Protein AF-A0A7J4GML5-F1 (afdb_monomer)

Radius of gyration: 18.68 Å; Cα contacts (8 Å, |Δi|>4): 259; chains: 1; bounding box: 42×38×60 Å

pLDDT: mean 71.75, std 17.76, range [39.59, 94.75]

Secondary structure (DSSP, 8-state):
--EEEES---SSTT--EEEEEEEEEETT---BPP-PPTTEEEEEEEEE-TTSEEEEEEEEEESEEEETTEEEEPEEEEEEEEEEEETTEEEEEEEEEEEE---SEEEE-EEEEEEEEE----------

Structure (mmCIF, N/CA/C/O backbone):
data_AF-A0A7J4GML5-F1
#
_entry.id   AF-A0A7J4GML5-F1
#
loop_
_atom_site.group_PDB
_atom_site.id
_atom_site.type_symbol
_atom_site.label_atom_id
_atom_site.label_alt_id
_atom_site.label_comp_id
_atom_site.label_asym_id
_atom_site.label_entity_id
_atom_site.label_seq_id
_atom_site.pdbx_PDB_ins_code
_atom_site.Cartn_x
_atom_site.Cartn_y
_atom_site.Cartn_z
_atom_site.occupancy
_atom_site.B_iso_or_equiv
_atom_site.auth_seq_id
_atom_site.auth_comp_id
_atom_site.auth_asym_id
_atom_site.auth_atom_id
_atom_site.pdbx_PDB_model_num
ATOM 1 N N . MET A 1 1 ? -8.775 -2.698 -8.894 1.00 64.62 1 MET A N 1
ATOM 2 C CA . MET A 1 1 ? -8.999 -4.003 -8.220 1.00 64.62 1 MET A CA 1
ATOM 3 C C . MET A 1 1 ? -9.419 -3.681 -6.800 1.00 64.62 1 MET A C 1
ATOM 5 O O . MET A 1 1 ? -8.650 -3.032 -6.118 1.00 64.62 1 MET A O 1
ATOM 9 N N . ASN A 1 2 ? -10.558 -4.168 -6.302 1.00 78.94 2 ASN A N 1
ATOM 10 C CA . ASN A 1 2 ? -10.988 -3.779 -4.953 1.00 78.94 2 ASN A CA 1
ATOM 11 C C . ASN A 1 2 ? -10.373 -4.672 -3.866 1.00 78.94 2 ASN A C 1
ATOM 13 O O . ASN A 1 2 ? -10.663 -5.867 -3.791 1.00 78.94 2 ASN A O 1
ATOM 17 N N . LEU A 1 3 ? -9.576 -4.071 -2.987 1.00 85.69 3 LEU A N 1
ATOM 18 C CA . LEU A 1 3 ? -9.213 -4.615 -1.686 1.00 85.69 3 LEU A CA 1
ATOM 19 C C . LEU A 1 3 ? -10.370 -4.358 -0.710 1.00 85.69 3 LEU A C 1
ATOM 21 O O . LEU A 1 3 ? -10.690 -3.212 -0.394 1.00 85.69 3 LEU A O 1
ATOM 25 N N . ILE A 1 4 ? -10.990 -5.434 -0.228 1.00 92.06 4 ILE A N 1
ATOM 26 C CA . ILE A 1 4 ? -12.101 -5.380 0.727 1.00 92.06 4 ILE A CA 1
ATOM 27 C C . ILE A 1 4 ? -11.700 -6.171 1.968 1.00 92.06 4 ILE A C 1
ATOM 29 O O . ILE A 1 4 ? -11.356 -7.350 1.869 1.00 92.06 4 ILE A O 1
ATOM 33 N N . ILE A 1 5 ? -11.751 -5.526 3.129 1.00 91.25 5 ILE A N 1
ATOM 34 C CA . ILE A 1 5 ? -11.441 -6.133 4.422 1.00 91.25 5 ILE A CA 1
ATOM 35 C C . ILE A 1 5 ? -12.646 -5.931 5.331 1.00 91.25 5 ILE A C 1
ATOM 37 O O . ILE A 1 5 ? -12.975 -4.799 5.672 1.00 91.25 5 ILE A O 1
ATOM 41 N N . ASN A 1 6 ? -13.276 -7.035 5.725 1.00 94.56 6 ASN A N 1
ATOM 42 C CA . ASN A 1 6 ? -14.447 -7.031 6.595 1.00 94.56 6 ASN A CA 1
ATOM 43 C C . ASN A 1 6 ? -14.148 -7.792 7.885 1.00 94.56 6 ASN A C 1
ATOM 45 O O . ASN A 1 6 ? -13.478 -8.826 7.846 1.00 94.56 6 ASN A O 1
ATOM 49 N N . ASP A 1 7 ? -14.665 -7.275 8.998 1.00 91.81 7 ASP A N 1
ATOM 50 C CA . ASP A 1 7 ? -14.685 -7.907 10.318 1.00 91.81 7 ASP A CA 1
ATOM 51 C C . ASP A 1 7 ? -13.309 -8.423 10.772 1.00 91.81 7 ASP A C 1
ATOM 53 O O . ASP A 1 7 ? -13.180 -9.506 11.347 1.00 91.81 7 ASP A O 1
ATOM 57 N N . TYR A 1 8 ? -12.250 -7.651 10.496 1.00 92.06 8 TYR A N 1
ATOM 58 C CA . TYR A 1 8 ? -10.907 -8.008 10.943 1.00 92.06 8 TYR A CA 1
ATOM 59 C C . TYR A 1 8 ? -10.854 -8.052 12.477 1.00 92.06 8 TYR A C 1
ATOM 61 O O . TYR A 1 8 ? -11.209 -7.086 13.156 1.00 92.06 8 TYR A O 1
ATOM 69 N N . ASP A 1 9 ? -10.381 -9.172 13.026 1.00 91.56 9 ASP A N 1
ATOM 70 C CA . ASP A 1 9 ? -10.294 -9.378 14.471 1.00 91.56 9 ASP A CA 1
ATOM 71 C C . ASP A 1 9 ? -9.075 -8.655 15.059 1.00 91.56 9 ASP A C 1
ATOM 73 O O . ASP A 1 9 ? -7.954 -9.173 15.151 1.00 91.56 9 ASP A O 1
ATOM 77 N N . TYR A 1 10 ? -9.284 -7.397 15.429 1.00 89.31 10 TYR A N 1
ATOM 78 C CA . TYR A 1 10 ? -8.262 -6.598 16.082 1.00 89.31 10 TYR A CA 1
ATOM 79 C C . TYR A 1 10 ? -8.013 -7.084 17.510 1.00 89.31 10 TYR A C 1
ATOM 81 O O . TYR A 1 10 ? -8.887 -7.017 18.373 1.00 89.31 10 TYR A O 1
ATOM 89 N N . ARG A 1 11 ? -6.761 -7.443 17.801 1.00 86.94 11 ARG A N 1
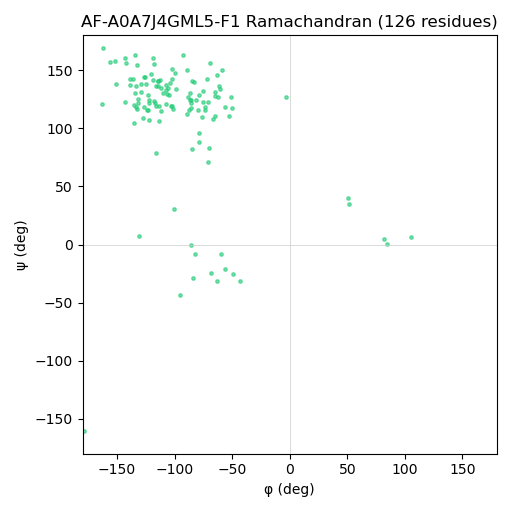ATOM 90 C CA . ARG A 1 11 ? -6.357 -7.946 19.124 1.00 86.94 11 ARG A CA 1
ATOM 91 C C . ARG A 1 11 ? -6.528 -6.939 20.262 1.00 86.94 11 ARG A C 1
ATOM 93 O O . ARG A 1 11 ? -6.730 -7.344 21.402 1.00 86.94 11 ARG A O 1
ATOM 100 N N . THR A 1 12 ? -6.390 -5.645 19.981 1.00 85.62 12 THR A N 1
ATOM 101 C CA . THR A 1 12 ? -6.544 -4.566 20.969 1.00 85.62 12 THR A CA 1
ATOM 102 C C . THR A 1 12 ? -7.220 -3.353 20.335 1.00 85.62 12 THR A C 1
ATOM 104 O O . THR A 1 12 ? -7.247 -3.216 19.109 1.00 85.62 12 THR A O 1
ATOM 107 N N . ASN A 1 13 ? -7.778 -2.464 21.159 1.00 82.75 13 ASN A N 1
ATOM 108 C CA . ASN A 1 13 ? -8.533 -1.298 20.683 1.00 82.75 13 ASN A CA 1
ATOM 109 C C . ASN A 1 13 ? -7.657 -0.249 19.977 1.00 82.75 13 ASN A C 1
ATOM 111 O O . ASN A 1 13 ? -8.149 0.436 19.087 1.00 82.75 13 ASN A O 1
ATOM 115 N N . ASP A 1 14 ? -6.361 -0.207 20.289 1.00 84.25 14 ASP A N 1
ATOM 116 C CA . ASP A 1 14 ? -5.425 0.807 19.784 1.00 84.25 14 ASP A CA 1
ATOM 117 C C . ASP A 1 14 ? -4.557 0.291 18.621 1.00 84.25 14 ASP A C 1
ATOM 119 O O . ASP A 1 14 ? -3.401 0.681 18.464 1.00 84.25 14 ASP A O 1
ATOM 123 N N . THR A 1 15 ? -5.083 -0.640 17.818 1.00 84.44 15 THR A N 1
ATOM 124 C CA . THR A 1 15 ? -4.365 -1.201 16.662 1.00 84.44 15 THR A CA 1
ATOM 125 C C . THR A 1 15 ? -4.934 -0.708 15.342 1.00 84.44 15 THR A C 1
ATOM 127 O O . THR A 1 15 ? -6.149 -0.661 15.146 1.00 84.44 15 THR A O 1
ATOM 130 N N . ALA A 1 16 ? -4.026 -0.372 14.428 1.00 85.25 16 ALA A N 1
ATOM 131 C CA . ALA A 1 16 ? -4.313 -0.161 13.018 1.00 85.25 16 ALA A CA 1
ATOM 132 C C . ALA A 1 16 ? -4.095 -1.462 12.236 1.00 85.25 16 ALA A C 1
ATOM 134 O O . ALA A 1 16 ? -3.432 -2.391 12.709 1.00 85.25 16 ALA A O 1
ATOM 135 N N . LEU A 1 17 ? -4.646 -1.514 11.027 1.00 91.44 17 LEU A N 1
ATOM 136 C CA . LEU A 1 17 ? -4.419 -2.609 10.095 1.00 91.44 17 LEU A CA 1
ATOM 137 C C . LEU A 1 17 ? -3.453 -2.150 9.007 1.00 91.44 17 LEU A C 1
ATOM 139 O O . LEU A 1 17 ? -3.592 -1.043 8.499 1.00 91.44 17 LEU A O 1
ATOM 143 N N . ALA A 1 18 ? -2.521 -3.011 8.612 1.00 91.44 18 ALA A N 1
ATOM 144 C CA . ALA A 1 18 ? -1.678 -2.776 7.451 1.00 91.44 18 ALA A CA 1
ATOM 145 C C . ALA A 1 18 ? -1.703 -3.991 6.524 1.00 91.44 18 ALA A C 1
ATOM 147 O O . ALA A 1 18 ? -1.632 -5.134 6.979 1.00 91.44 18 ALA A O 1
ATOM 148 N N . VAL A 1 19 ? -1.785 -3.736 5.223 1.00 89.75 19 VAL A N 1
ATOM 149 C CA . VAL A 1 19 ? -1.629 -4.745 4.177 1.00 89.75 19 VAL A CA 1
ATOM 150 C C . VAL A 1 19 ? -0.229 -4.608 3.613 1.00 89.75 19 VAL A C 1
ATOM 152 O O . VAL A 1 19 ? 0.111 -3.567 3.060 1.00 89.75 19 VAL A O 1
ATOM 155 N N . LEU A 1 20 ? 0.579 -5.654 3.778 1.00 90.00 20 LEU A N 1
ATOM 156 C CA . LEU A 1 20 ? 1.903 -5.748 3.176 1.00 90.00 20 LEU A CA 1
ATOM 157 C C . LEU A 1 20 ? 1.760 -6.206 1.724 1.00 90.00 20 LEU A C 1
ATOM 159 O O . LEU A 1 20 ? 1.203 -7.272 1.457 1.00 90.00 20 LEU A O 1
ATOM 163 N N . LEU A 1 21 ? 2.304 -5.422 0.805 1.00 84.75 21 LEU A N 1
ATOM 164 C CA . LEU A 1 21 ? 2.397 -5.736 -0.607 1.00 84.75 21 LEU A CA 1
ATOM 165 C C . LEU A 1 21 ? 3.859 -5.928 -0.993 1.00 84.75 21 LEU A C 1
ATOM 167 O O . LEU A 1 21 ? 4.753 -5.219 -0.528 1.00 84.75 21 LEU A O 1
ATOM 171 N N . ARG A 1 22 ? 4.080 -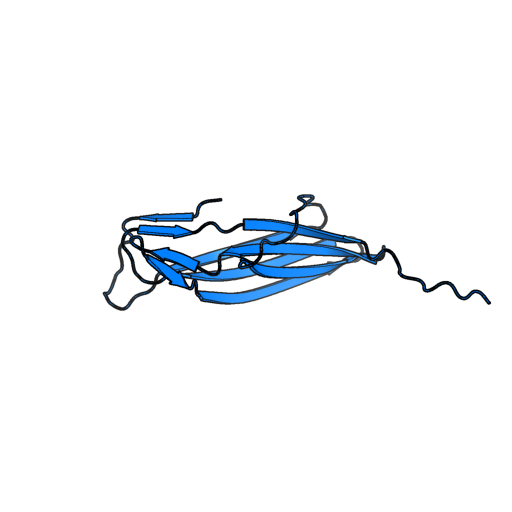6.912 -1.863 1.00 84.56 22 ARG A N 1
ATOM 172 C CA . ARG A 1 22 ? 5.366 -7.172 -2.499 1.00 84.56 22 ARG A CA 1
ATOM 173 C C . ARG A 1 22 ? 5.175 -7.123 -4.004 1.00 84.56 22 ARG A C 1
ATOM 175 O O . ARG A 1 22 ? 4.461 -7.966 -4.547 1.00 84.56 22 ARG A O 1
ATOM 182 N N . SER A 1 23 ? 5.812 -6.169 -4.668 1.00 75.44 23 SER A N 1
ATOM 183 C CA . SER A 1 23 ? 5.833 -6.083 -6.126 1.00 75.44 23 SER A CA 1
ATOM 184 C C . SER A 1 23 ? 7.145 -6.648 -6.668 1.00 75.44 23 SER A C 1
ATOM 186 O O . SER A 1 23 ? 8.192 -6.604 -6.015 1.00 75.44 23 SER A O 1
ATOM 188 N N . LYS A 1 24 ? 7.073 -7.241 -7.862 1.00 75.56 24 LYS A N 1
ATOM 189 C CA . LYS A 1 24 ? 8.238 -7.700 -8.613 1.00 75.56 24 LYS A CA 1
ATOM 190 C C . LYS A 1 24 ? 8.019 -7.462 -10.105 1.00 75.56 24 LYS A C 1
ATOM 192 O O . LYS A 1 24 ? 7.078 -8.019 -10.665 1.00 75.56 24 LYS A O 1
ATOM 197 N N . ALA A 1 25 ? 8.907 -6.708 -10.744 1.00 68.94 25 ALA A N 1
ATOM 198 C CA . ALA A 1 25 ? 8.967 -6.573 -12.197 1.00 68.94 25 ALA A CA 1
ATOM 199 C C . ALA A 1 25 ? 10.087 -7.404 -12.765 1.00 68.94 25 ALA A C 1
ATOM 201 O O . ALA A 1 25 ? 11.132 -7.575 -12.137 1.00 68.94 25 ALA A O 1
ATOM 202 N N . LYS A 1 26 ? 9.870 -7.823 -14.007 1.00 66.50 26 LYS A N 1
ATOM 203 C CA . LYS A 1 26 ? 10.916 -8.271 -14.907 1.00 66.50 26 LYS A CA 1
ATOM 204 C C . LYS A 1 26 ? 10.728 -7.604 -16.262 1.00 66.50 26 LYS A C 1
ATOM 206 O O . LYS A 1 26 ? 9.602 -7.268 -16.622 1.00 66.50 26 LYS A O 1
ATOM 211 N N . GLN A 1 27 ? 11.814 -7.470 -17.013 1.00 57.97 27 GLN A N 1
ATOM 212 C CA . GLN A 1 27 ? 11.854 -6.887 -18.362 1.00 57.97 27 GLN A CA 1
ATOM 213 C C . GLN A 1 27 ? 10.794 -7.443 -19.341 1.00 57.97 27 GLN A C 1
ATOM 215 O O . GLN A 1 27 ? 10.384 -6.747 -20.265 1.00 57.97 27 GLN A O 1
ATOM 220 N N . GLU A 1 28 ? 10.302 -8.668 -19.130 1.00 52.59 28 GLU A N 1
ATOM 221 C CA . GLU A 1 28 ? 9.297 -9.312 -19.991 1.00 52.59 28 GLU A CA 1
ATOM 222 C C . GLU A 1 28 ? 7.834 -8.899 -19.714 1.00 52.59 28 GLU A C 1
ATOM 224 O O . GLU A 1 28 ? 6.936 -9.262 -20.479 1.00 52.59 28 GLU A O 1
ATOM 229 N N . THR A 1 29 ? 7.548 -8.152 -18.643 1.00 46.44 29 THR A N 1
ATOM 230 C CA . THR A 1 29 ? 6.164 -7.895 -18.209 1.00 46.44 29 THR A CA 1
ATOM 231 C C . THR A 1 29 ? 5.526 -6.705 -18.935 1.00 46.44 29 THR A C 1
ATOM 233 O O . THR A 1 29 ? 5.452 -5.614 -18.386 1.00 46.44 29 THR A O 1
ATOM 236 N N . LYS A 1 30 ? 4.996 -6.913 -20.148 1.00 41.28 30 LYS A N 1
ATOM 237 C CA . LYS A 1 30 ? 4.225 -5.888 -20.881 1.00 4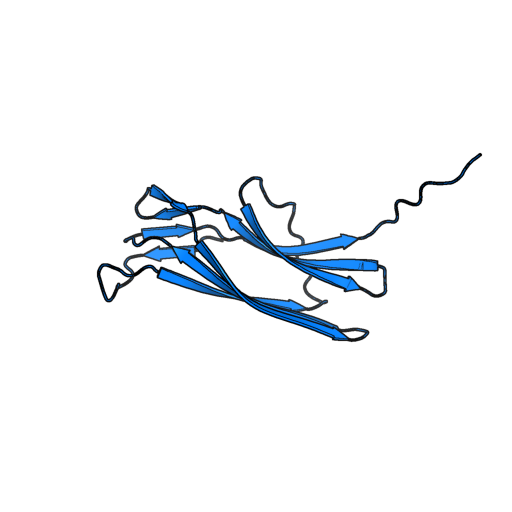1.28 30 LYS A CA 1
ATOM 238 C C . LYS A 1 30 ? 2.785 -5.765 -20.368 1.00 41.28 30 LYS A C 1
ATOM 240 O O . LYS A 1 30 ? 1.907 -6.497 -20.822 1.00 41.28 30 LYS A O 1
ATOM 245 N N . GLN A 1 31 ? 2.525 -4.820 -19.470 1.00 43.12 31 GLN A N 1
ATOM 246 C CA . GLN A 1 31 ? 1.176 -4.294 -19.224 1.00 43.12 31 GLN A CA 1
ATOM 247 C C . GLN A 1 31 ? 1.239 -2.772 -19.125 1.00 43.12 31 GLN A C 1
ATOM 249 O O . GLN A 1 31 ? 1.687 -2.272 -18.106 1.00 43.12 31 GLN A O 1
ATOM 254 N N . ASN A 1 32 ? 0.797 -2.059 -20.164 1.00 43.25 32 ASN A N 1
ATOM 255 C CA . ASN A 1 32 ? 0.680 -0.600 -20.113 1.00 43.25 32 ASN A CA 1
ATOM 256 C C . ASN A 1 32 ? -0.374 -0.196 -19.077 1.00 43.25 32 ASN A C 1
ATOM 258 O O . ASN A 1 32 ? -1.510 -0.671 -19.148 1.00 43.25 32 ASN A O 1
ATOM 262 N N . ILE A 1 33 ? 0.003 0.693 -18.163 1.00 49.06 33 ILE A N 1
ATOM 263 C CA . ILE A 1 33 ? -0.937 1.591 -17.494 1.00 49.06 33 ILE A CA 1
ATOM 264 C C . ILE A 1 33 ? -1.094 2.836 -18.366 1.00 49.06 33 ILE A C 1
ATOM 266 O O . ILE A 1 33 ? -0.100 3.411 -18.808 1.00 49.06 33 ILE A O 1
ATOM 270 N N . ASP A 1 34 ? -2.345 3.207 -18.625 1.00 46.94 34 ASP A N 1
ATOM 271 C CA . ASP A 1 34 ? -2.699 4.556 -19.059 1.00 46.94 34 ASP A CA 1
ATOM 272 C C . ASP A 1 34 ? -2.619 5.470 -17.823 1.00 46.94 34 ASP A C 1
ATOM 274 O O . ASP A 1 34 ? -3.116 5.073 -16.772 1.00 46.94 34 ASP A O 1
ATOM 278 N N . ASP A 1 35 ? -1.949 6.618 -17.965 1.00 50.31 35 ASP A N 1
ATOM 279 C CA . ASP A 1 35 ? -1.735 7.722 -17.010 1.00 50.31 35 ASP A CA 1
ATOM 280 C C . ASP A 1 35 ? -2.436 7.621 -15.635 1.00 50.31 35 ASP A C 1
ATOM 282 O O . ASP A 1 35 ? -3.659 7.514 -15.551 1.00 50.31 35 ASP A O 1
ATOM 286 N N . LEU A 1 36 ? -1.666 7.761 -14.544 1.00 52.44 36 LEU A N 1
ATOM 287 C CA . LEU A 1 36 ? -2.217 7.895 -13.190 1.00 52.44 36 LEU A CA 1
ATOM 288 C C . LEU A 1 36 ? -3.289 8.993 -13.117 1.00 52.44 36 LEU A C 1
ATOM 290 O O . LEU A 1 36 ? -3.028 10.152 -13.451 1.00 52.44 36 LEU A O 1
ATOM 294 N N . ASP A 1 37 ? -4.470 8.641 -12.607 1.00 55.69 37 ASP A N 1
ATOM 295 C CA . ASP A 1 37 ? -5.547 9.599 -12.362 1.00 55.69 37 ASP A CA 1
ATOM 296 C C . ASP A 1 37 ? -5.129 10.649 -11.302 1.00 55.69 37 ASP A C 1
ATOM 298 O O . ASP A 1 37 ? -4.419 10.359 -10.331 1.00 55.69 37 ASP A O 1
ATOM 302 N N . GLU A 1 38 ? -5.607 11.895 -11.444 1.00 52.75 38 GLU A N 1
ATOM 303 C CA . GLU A 1 38 ? -5.381 12.956 -10.449 1.00 52.75 38 GLU A CA 1
ATOM 304 C C . GLU A 1 38 ? -5.877 12.523 -9.052 1.00 52.75 38 GLU A C 1
ATOM 306 O O . GLU A 1 38 ? -7.072 12.314 -8.827 1.00 52.75 38 GLU A O 1
ATOM 311 N N . GLY A 1 39 ? -4.959 12.444 -8.080 1.00 53.00 39 GLY A N 1
ATOM 312 C CA . GLY A 1 39 ? -5.261 12.074 -6.689 1.00 53.00 39 GLY A CA 1
ATOM 313 C C . GLY A 1 39 ? -4.840 10.657 -6.285 1.00 53.00 39 GLY A C 1
ATOM 314 O O . GLY A 1 39 ? -5.142 10.229 -5.164 1.00 53.00 39 GLY A O 1
ATOM 315 N N . GLU A 1 40 ? -4.136 9.941 -7.160 1.00 60.72 40 GLU A N 1
ATOM 316 C CA . GLU A 1 40 ? -3.452 8.695 -6.819 1.00 60.72 40 GLU A CA 1
ATOM 317 C C . GLU A 1 40 ? -2.052 8.952 -6.230 1.00 60.72 40 GLU A C 1
ATOM 319 O O . GLU A 1 40 ? -1.319 9.847 -6.649 1.00 60.72 40 GLU A O 1
ATOM 324 N N . GLU A 1 41 ? -1.685 8.169 -5.218 1.00 56.66 41 GLU A N 1
ATOM 325 C CA . GLU A 1 41 ? -0.296 7.982 -4.801 1.00 56.66 41 GLU A CA 1
ATOM 326 C C . GLU A 1 41 ? 0.292 6.812 -5.586 1.00 56.66 41 GLU A C 1
ATOM 328 O O . GLU A 1 41 ? -0.428 5.873 -5.923 1.00 56.66 41 GLU A O 1
ATOM 333 N N . GLY A 1 42 ? 1.599 6.826 -5.841 1.00 59.03 42 GLY A N 1
ATOM 334 C CA . GLY A 1 42 ? 2.246 5.735 -6.556 1.00 59.03 42 GLY A CA 1
ATOM 335 C C . GLY A 1 42 ? 3.708 5.537 -6.191 1.00 59.03 42 GLY A C 1
ATOM 336 O O . GLY A 1 42 ? 4.386 6.433 -5.684 1.00 59.03 42 GLY A O 1
ATOM 337 N N . LEU A 1 43 ? 4.191 4.325 -6.445 1.00 58.03 43 LEU A N 1
ATOM 338 C CA . LEU A 1 43 ? 5.599 3.9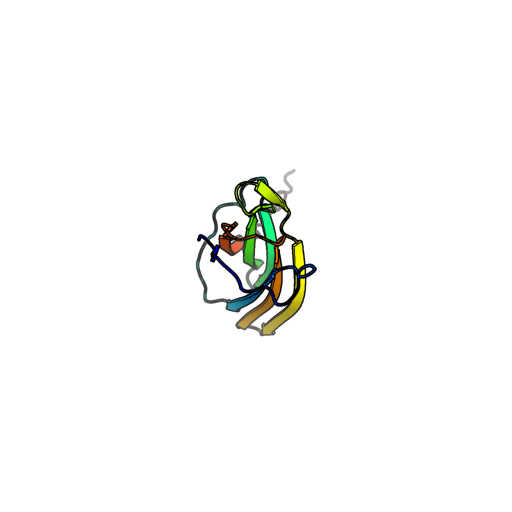67 -6.386 1.00 58.03 43 LEU A CA 1
ATOM 339 C C . LEU A 1 43 ? 6.060 3.629 -7.794 1.00 58.03 43 LEU A C 1
ATOM 341 O O . LEU A 1 43 ? 5.5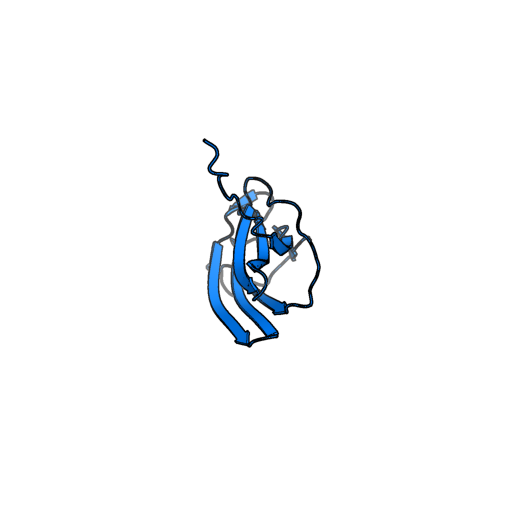56 2.684 -8.404 1.00 58.03 43 LEU A O 1
ATOM 345 N N . GLN A 1 44 ? 7.034 4.404 -8.267 1.00 59.59 44 GLN A N 1
ATOM 346 C CA . GLN A 1 44 ? 7.660 4.195 -9.558 1.00 59.59 44 GLN A CA 1
ATOM 347 C C . GLN A 1 44 ? 9.048 3.580 -9.377 1.00 59.59 44 GLN A C 1
ATOM 349 O O . GLN A 1 44 ? 9.876 4.091 -8.618 1.00 59.59 44 GLN A O 1
ATOM 354 N N . ALA A 1 45 ? 9.313 2.487 -10.087 1.00 55.88 45 ALA A N 1
ATOM 355 C CA . ALA A 1 45 ? 10.631 1.872 -10.133 1.00 55.88 45 ALA A CA 1
ATOM 356 C C . ALA A 1 45 ? 11.130 1.795 -11.564 1.00 55.88 45 ALA A C 1
ATOM 358 O O . ALA A 1 45 ? 10.635 0.979 -12.330 1.00 55.88 45 ALA A O 1
ATOM 359 N N . VAL A 1 46 ? 12.108 2.632 -11.895 1.00 58.66 46 VAL A N 1
ATOM 360 C CA . VAL A 1 46 ? 12.536 2.910 -13.267 1.00 58.66 46 VAL A CA 1
ATOM 361 C C . VAL A 1 46 ? 13.950 2.421 -13.542 1.00 58.66 46 VAL A C 1
ATOM 363 O O . VAL A 1 46 ? 14.833 2.549 -12.694 1.00 58.66 46 VAL A O 1
ATOM 366 N N . SER A 1 47 ? 14.151 1.871 -14.738 1.00 55.84 47 SER A N 1
ATOM 367 C CA . SER A 1 47 ? 15.450 1.449 -15.259 1.00 55.84 47 SER A CA 1
ATOM 368 C C . SER A 1 47 ? 15.635 1.876 -16.703 1.00 55.84 47 SER A C 1
ATOM 370 O O . SER A 1 47 ? 14.696 1.833 -17.498 1.00 55.84 47 SER A O 1
ATOM 372 N N . ASN A 1 48 ? 16.863 2.269 -17.033 1.00 57.97 48 ASN A N 1
ATOM 373 C CA . ASN A 1 48 ? 17.257 2.618 -18.387 1.00 57.97 48 ASN A CA 1
ATOM 374 C C . ASN A 1 48 ? 17.706 1.354 -19.115 1.00 57.97 48 ASN A C 1
ATOM 376 O O . ASN A 1 48 ? 18.724 0.757 -18.772 1.00 57.97 48 ASN A O 1
ATOM 380 N N . THR A 1 49 ? 16.980 0.966 -20.157 1.00 58.38 49 THR A N 1
ATOM 381 C CA . THR A 1 49 ? 17.457 -0.081 -21.065 1.00 58.38 49 THR A CA 1
ATOM 382 C C . THR A 1 49 ? 18.653 0.423 -21.888 1.00 58.38 49 THR A C 1
ATOM 384 O O . THR A 1 49 ? 18.770 1.630 -22.135 1.00 58.38 49 THR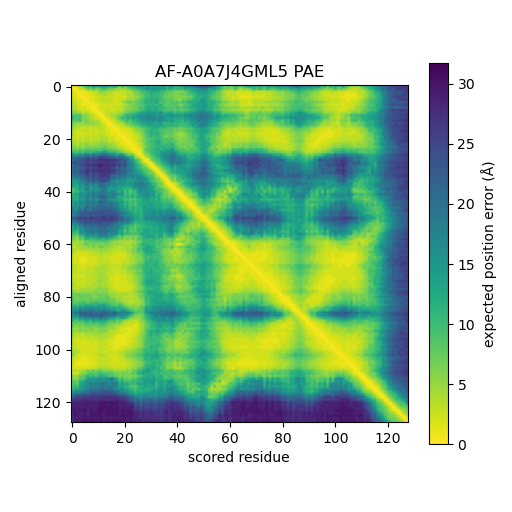 A O 1
ATOM 387 N N . PRO A 1 50 ? 19.516 -0.476 -22.401 1.00 50.75 50 PRO A N 1
ATOM 388 C CA . PRO A 1 50 ? 20.609 -0.111 -23.309 1.00 50.75 50 PRO A CA 1
ATOM 389 C C . PRO A 1 50 ? 20.159 0.645 -24.574 1.00 50.75 50 PRO A C 1
ATOM 391 O O . PRO A 1 50 ? 20.962 1.337 -25.196 1.00 50.75 50 PRO A O 1
ATOM 394 N N . SER A 1 51 ? 18.880 0.532 -24.955 1.00 54.75 51 SER A N 1
ATOM 395 C CA . SER A 1 51 ? 18.263 1.253 -26.075 1.00 54.75 51 SER A CA 1
ATOM 396 C C . SER A 1 51 ? 17.738 2.650 -25.720 1.00 54.75 51 SER A C 1
ATOM 398 O O . SER A 1 51 ? 17.225 3.332 -26.602 1.00 54.75 51 SER A O 1
ATOM 400 N N . GLY A 1 52 ? 17.857 3.094 -24.464 1.00 55.88 52 GLY A N 1
ATOM 401 C CA . GLY A 1 52 ? 17.341 4.387 -23.997 1.00 55.88 52 GLY A CA 1
ATOM 402 C C . GLY A 1 52 ? 15.847 4.391 -23.647 1.00 55.88 52 GLY A C 1
ATOM 403 O O . GLY A 1 52 ? 15.308 5.438 -23.306 1.00 55.88 52 GLY A O 1
ATOM 404 N N . THR A 1 53 ? 15.174 3.240 -23.697 1.00 54.78 53 THR A N 1
ATOM 405 C CA . THR A 1 53 ? 13.795 3.080 -23.209 1.00 54.78 53 THR A CA 1
ATOM 406 C C . THR A 1 53 ? 13.817 2.942 -21.691 1.00 54.78 53 THR A C 1
ATOM 408 O O . THR A 1 53 ? 14.552 2.102 -21.164 1.00 54.78 53 THR A O 1
ATOM 411 N N . MET A 1 54 ? 13.018 3.732 -20.983 1.00 58.78 54 MET A N 1
ATOM 412 C CA . MET A 1 54 ? 12.818 3.586 -19.550 1.00 58.78 54 MET A CA 1
ATOM 413 C C . MET A 1 54 ? 11.701 2.569 -19.298 1.00 58.78 54 MET A C 1
ATOM 415 O O . MET A 1 54 ? 10.589 2.710 -19.806 1.00 58.78 54 MET A O 1
ATOM 419 N N . VAL A 1 55 ? 11.993 1.531 -18.519 1.00 56.19 55 VAL A N 1
ATOM 420 C CA . VAL A 1 55 ? 10.996 0.548 -18.073 1.00 56.19 55 VAL A CA 1
ATOM 421 C C . VAL A 1 55 ? 10.726 0.788 -16.595 1.00 56.19 55 VAL A C 1
ATOM 423 O O . VAL A 1 55 ? 11.646 0.741 -15.779 1.00 56.19 55 VAL A O 1
ATOM 426 N N . GLY A 1 56 ? 9.471 1.076 -16.274 1.00 57.22 56 GLY A N 1
ATOM 427 C CA . GLY A 1 56 ? 8.969 1.424 -14.956 1.00 57.22 56 GLY A CA 1
ATOM 428 C C . GLY A 1 56 ? 7.978 0.387 -14.425 1.00 57.22 56 GLY A C 1
ATOM 429 O O . GLY A 1 56 ? 7.089 -0.039 -15.149 1.00 57.22 56 GLY A O 1
ATOM 430 N N . LEU A 1 57 ? 8.054 -0.016 -13.157 1.00 60.81 57 LEU A N 1
ATOM 431 C CA . LEU A 1 57 ? 6.831 -0.445 -12.462 1.00 60.81 57 LEU A CA 1
ATOM 432 C C . LEU A 1 57 ? 6.122 0.774 -11.932 1.00 60.81 57 LEU A C 1
ATOM 434 O O . LEU A 1 57 ? 6.777 1.627 -11.342 1.00 60.81 57 LEU A O 1
ATOM 438 N N . GLU A 1 58 ? 4.804 0.780 -12.042 1.00 66.44 58 GLU A N 1
ATOM 439 C CA . GLU A 1 58 ? 3.964 1.745 -11.364 1.00 66.44 58 GLU A CA 1
ATOM 440 C C . GLU A 1 58 ? 2.889 0.999 -10.584 1.00 66.44 58 GLU A C 1
ATOM 442 O O . GLU A 1 58 ? 1.982 0.371 -11.130 1.00 66.44 58 GLU A O 1
ATOM 447 N N . PHE A 1 59 ? 3.027 1.012 -9.266 1.00 70.75 59 PHE A N 1
ATOM 448 C CA . PHE A 1 59 ? 1.943 0.596 -8.393 1.00 70.75 59 PHE A CA 1
ATOM 449 C C . PHE A 1 59 ? 1.323 1.860 -7.818 1.00 70.75 59 PHE A C 1
ATOM 451 O O . PHE A 1 59 ? 2.023 2.599 -7.126 1.00 70.75 59 PHE A O 1
ATOM 458 N N . SER A 1 60 ? 0.043 2.094 -8.089 1.00 75.75 60 SER A N 1
ATOM 459 C CA . SER A 1 60 ? -0.699 3.250 -7.603 1.00 75.75 60 SER A CA 1
ATOM 460 C C . SER A 1 60 ? -1.880 2.869 -6.723 1.00 75.75 60 SER A C 1
ATOM 462 O O . SER A 1 60 ? -2.349 1.734 -6.652 1.00 75.75 60 SER A O 1
ATOM 464 N N . TRP A 1 61 ? -2.355 3.815 -5.942 1.00 78.44 61 TRP A N 1
ATOM 465 C CA . TRP A 1 61 ? -3.568 3.657 -5.165 1.00 78.44 61 TRP A CA 1
ATOM 466 C C . TRP A 1 61 ? -4.150 5.022 -4.873 1.00 78.44 61 TRP A C 1
ATOM 468 O O . TRP A 1 61 ? -3.446 6.029 -4.815 1.00 78.44 61 TRP A O 1
ATOM 478 N N . LYS A 1 62 ? -5.451 5.068 -4.604 1.00 80.25 62 LYS A N 1
ATOM 479 C CA . LYS A 1 62 ? -6.053 6.290 -4.077 1.00 80.25 62 LYS A CA 1
ATOM 480 C C . LYS A 1 62 ? -5.467 6.575 -2.702 1.00 80.25 62 LYS A C 1
ATOM 482 O O . LYS A 1 62 ? -5.496 5.716 -1.830 1.00 80.25 62 LYS A O 1
ATOM 487 N N . GLY A 1 63 ? -5.029 7.807 -2.449 1.00 82.06 63 GLY A N 1
ATOM 488 C CA . GLY A 1 63 ? -4.523 8.199 -1.123 1.00 82.06 63 GLY A CA 1
ATOM 489 C C . GLY A 1 63 ? -5.547 8.038 0.016 1.00 82.06 63 GLY A C 1
ATOM 490 O O . GLY A 1 63 ? -5.199 8.171 1.186 1.00 82.06 63 GLY A O 1
ATOM 491 N N . ASN A 1 64 ? -6.809 7.726 -0.305 1.00 89.25 64 ASN A N 1
ATOM 492 C CA . ASN A 1 64 ? -7.891 7.502 0.642 1.00 89.25 64 ASN A CA 1
ATOM 493 C C . ASN A 1 64 ? -8.576 6.143 0.424 1.00 89.25 64 ASN A C 1
ATOM 495 O O . ASN A 1 64 ? -8.829 5.724 -0.705 1.00 89.25 64 ASN A O 1
ATOM 499 N N . ALA A 1 65 ? -8.992 5.525 1.527 1.00 91.94 65 ALA A N 1
ATOM 500 C CA . ALA A 1 65 ? -9.859 4.353 1.568 1.00 91.94 65 ALA A CA 1
ATOM 501 C C . ALA A 1 65 ? -11.164 4.688 2.297 1.00 91.94 65 ALA A C 1
ATOM 503 O O . ALA A 1 65 ? -11.200 5.579 3.151 1.00 91.94 65 ALA A O 1
ATOM 504 N N . THR A 1 66 ? -12.232 3.954 1.997 1.00 94.75 66 THR A N 1
ATOM 505 C CA . THR A 1 66 ? -13.499 4.057 2.724 1.00 94.75 66 THR A CA 1
ATOM 506 C C . THR A 1 66 ? -13.484 3.088 3.904 1.00 94.75 66 THR A C 1
ATOM 508 O O . THR A 1 66 ? -13.503 1.874 3.711 1.00 94.75 66 THR A O 1
ATOM 511 N N . VAL A 1 67 ? -13.467 3.627 5.122 1.00 94.06 67 VAL A N 1
ATOM 512 C CA . VAL A 1 67 ? -13.504 2.892 6.392 1.00 94.06 67 VAL A CA 1
ATOM 513 C C . VAL A 1 67 ? -14.838 3.178 7.074 1.00 94.06 67 VAL A C 1
ATOM 515 O O . VAL A 1 67 ? -15.133 4.323 7.404 1.00 94.06 67 VAL A O 1
ATOM 518 N N . ASP A 1 68 ? -15.678 2.155 7.232 1.00 94.50 68 ASP A N 1
ATOM 519 C CA . ASP A 1 68 ? -17.027 2.255 7.815 1.00 94.50 68 ASP A CA 1
ATOM 520 C C . ASP A 1 68 ? -17.897 3.360 7.175 1.00 94.50 68 ASP A C 1
ATOM 522 O O . ASP A 1 68 ? -18.696 4.029 7.828 1.00 94.50 68 ASP A O 1
ATOM 526 N N . GLY A 1 69 ? -17.730 3.569 5.864 1.00 94.06 69 GLY A N 1
ATOM 527 C CA . GLY A 1 69 ? -18.440 4.597 5.095 1.00 94.06 69 GLY A CA 1
ATOM 528 C C . GLY A 1 69 ? -17.807 5.994 5.138 1.00 94.06 69 GLY A C 1
ATOM 529 O O . GLY A 1 69 ? -18.324 6.907 4.496 1.00 94.06 69 GLY A O 1
ATOM 530 N N . VAL A 1 70 ? -16.687 6.173 5.843 1.00 94.69 70 VAL A N 1
ATOM 531 C CA . VAL A 1 70 ? -15.946 7.439 5.933 1.00 94.69 70 VAL A CA 1
ATOM 532 C C . VAL A 1 70 ? -14.649 7.344 5.137 1.00 94.69 70 VAL A C 1
ATOM 534 O O . VAL A 1 70 ? -13.899 6.382 5.272 1.00 94.69 70 VAL A O 1
ATOM 537 N N . ASN A 1 71 ? -14.350 8.354 4.319 1.00 93.44 71 ASN A N 1
ATOM 538 C CA . ASN A 1 71 ? -13.065 8.415 3.625 1.00 93.44 71 ASN A CA 1
ATOM 539 C C . ASN A 1 71 ? -11.954 8.824 4.592 1.00 93.44 71 ASN A C 1
ATOM 541 O O . ASN A 1 71 ? -12.002 9.896 5.195 1.00 93.44 71 ASN A O 1
ATOM 545 N N . THR A 1 72 ? -10.943 7.971 4.705 1.00 92.19 72 THR A N 1
ATOM 546 C CA . THR A 1 72 ? -9.768 8.181 5.549 1.00 92.19 72 THR A CA 1
ATOM 547 C C . THR A 1 72 ? -8.502 8.023 4.727 1.00 92.19 72 THR A C 1
ATOM 549 O O . THR A 1 72 ? -8.447 7.155 3.855 1.00 92.19 72 THR A O 1
ATOM 552 N N . THR A 1 73 ? -7.483 8.817 5.039 1.00 90.88 73 THR A N 1
ATOM 553 C CA . THR A 1 73 ? -6.167 8.712 4.404 1.00 90.88 73 THR A CA 1
ATOM 554 C C . THR A 1 73 ? -5.539 7.345 4.662 1.00 90.88 73 THR A C 1
ATOM 556 O O . THR A 1 73 ? -5.576 6.829 5.783 1.00 90.88 73 THR A O 1
ATOM 559 N N . VAL A 1 74 ? -4.964 6.771 3.612 1.00 90.12 74 VAL A N 1
ATOM 560 C CA . VAL A 1 74 ? -4.179 5.539 3.646 1.00 90.12 74 VAL A CA 1
ATOM 561 C C . VAL A 1 74 ? -2.731 5.917 3.927 1.00 90.12 74 VAL A C 1
ATOM 563 O O . VAL A 1 74 ? -2.159 6.772 3.262 1.00 90.12 74 VAL A O 1
ATOM 566 N N . GLY A 1 75 ? -2.132 5.303 4.942 1.00 89.12 75 GLY A N 1
ATOM 567 C CA . GLY A 1 75 ? -0.724 5.514 5.255 1.00 89.12 75 GLY A CA 1
ATOM 568 C C . GLY A 1 75 ? 0.164 4.582 4.443 1.00 89.12 75 GLY A C 1
ATOM 569 O O . GLY A 1 75 ? 0.029 3.367 4.553 1.00 89.12 75 GLY A O 1
ATOM 570 N N . THR A 1 76 ? 1.122 5.123 3.703 1.00 87.19 76 THR A N 1
ATOM 571 C CA . THR A 1 76 ? 2.083 4.319 2.938 1.00 87.19 76 THR A CA 1
ATOM 572 C C . THR A 1 76 ? 3.401 4.191 3.696 1.00 87.19 76 THR A C 1
ATOM 574 O O . THR A 1 76 ? 3.941 5.165 4.217 1.00 87.19 76 THR A O 1
ATOM 577 N N . THR A 1 77 ? 3.958 2.983 3.772 1.00 87.69 77 THR A N 1
ATOM 578 C CA . THR A 1 77 ? 5.307 2.755 4.311 1.00 87.69 77 THR A CA 1
ATOM 579 C C . THR A 1 77 ? 6.104 1.861 3.378 1.00 87.69 77 THR A C 1
ATOM 581 O O . THR A 1 77 ? 5.773 0.694 3.201 1.00 87.69 77 THR A O 1
ATOM 584 N N . LEU A 1 78 ? 7.185 2.397 2.814 1.00 83.75 78 LEU A N 1
ATOM 585 C CA . LEU A 1 78 ? 8.143 1.635 2.021 1.00 83.75 78 LEU A CA 1
ATOM 586 C C . LEU A 1 78 ? 9.189 0.988 2.940 1.00 83.75 78 LEU A C 1
ATOM 588 O O . LEU A 1 78 ? 9.892 1.693 3.661 1.00 83.75 78 LEU A O 1
ATOM 592 N N . PHE A 1 79 ? 9.314 -0.340 2.909 1.00 84.19 79 PHE A N 1
ATOM 593 C CA . PHE A 1 79 ? 10.303 -1.064 3.719 1.00 84.19 79 PHE A CA 1
ATOM 594 C C . PHE A 1 79 ? 11.584 -1.356 2.955 1.00 84.19 79 PHE A C 1
ATOM 596 O O . PHE A 1 79 ? 12.679 -1.245 3.504 1.00 84.19 79 PHE A O 1
ATOM 603 N N . LYS A 1 80 ? 11.443 -1.798 1.705 1.00 82.12 80 LYS A N 1
ATOM 604 C CA . LYS A 1 80 ? 12.560 -2.283 0.904 1.00 82.12 80 LYS A CA 1
ATOM 605 C C . LYS A 1 80 ? 12.289 -2.032 -0.568 1.00 82.12 80 LYS A C 1
ATOM 607 O O . LYS A 1 80 ? 11.187 -2.292 -1.038 1.00 82.12 80 LYS A O 1
ATOM 612 N N . ALA A 1 81 ? 13.309 -1.586 -1.282 1.00 79.38 81 ALA A N 1
ATOM 613 C CA . ALA A 1 81 ? 13.331 -1.546 -2.734 1.00 79.38 81 ALA A CA 1
ATOM 614 C C . ALA A 1 81 ? 14.685 -2.096 -3.193 1.00 79.38 81 ALA A C 1
ATOM 616 O O . ALA A 1 81 ? 15.725 -1.705 -2.662 1.00 79.38 81 ALA A O 1
ATOM 617 N N . GLU A 1 82 ? 14.669 -3.037 -4.127 1.00 80.06 82 GLU A N 1
ATOM 618 C CA . GLU A 1 82 ? 15.861 -3.644 -4.710 1.00 80.06 82 GLU A CA 1
ATOM 619 C C . GLU A 1 82 ? 15.732 -3.644 -6.223 1.00 80.06 82 GLU A C 1
ATOM 621 O O . GLU A 1 82 ? 14.782 -4.202 -6.768 1.00 80.06 82 GLU A O 1
ATOM 626 N N . THR A 1 83 ? 16.729 -3.077 -6.889 1.00 75.50 83 THR A N 1
ATOM 627 C CA . THR A 1 83 ? 16.892 -3.182 -8.336 1.00 75.50 83 THR A CA 1
ATOM 628 C C . THR A 1 83 ? 18.097 -4.063 -8.625 1.00 75.50 83 THR A C 1
ATOM 630 O O . THR A 1 83 ? 19.167 -3.872 -8.046 1.00 75.50 83 THR A O 1
ATOM 633 N N . GLN A 1 84 ? 17.915 -5.042 -9.502 1.00 71.94 84 GLN A N 1
ATOM 634 C CA . GLN A 1 84 ? 18.981 -5.831 -10.098 1.00 71.94 84 GLN A CA 1
ATOM 635 C C . GLN A 1 84 ? 18.969 -5.580 -11.601 1.00 71.94 84 GLN A C 1
ATOM 637 O O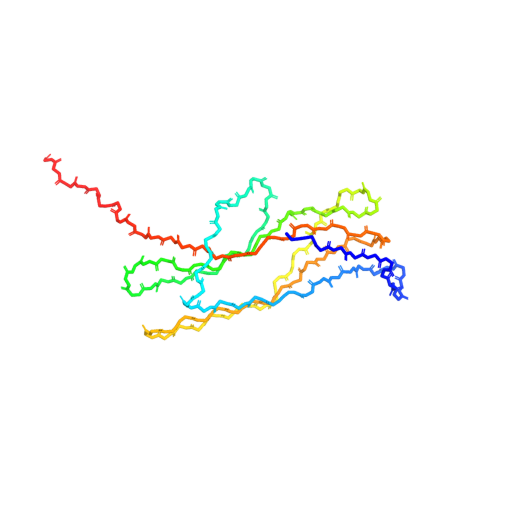 . GLN A 1 84 ? 17.958 -5.803 -12.263 1.00 71.94 84 GLN A O 1
ATOM 642 N N . GLU A 1 85 ? 20.102 -5.106 -12.106 1.00 68.50 85 GLU A N 1
ATOM 643 C CA . GLU A 1 85 ? 20.344 -4.836 -13.518 1.00 68.50 85 GLU A CA 1
ATOM 644 C C . GLU A 1 85 ? 21.571 -5.637 -13.959 1.00 68.50 85 GLU A C 1
ATOM 646 O O . GLU A 1 85 ? 22.624 -5.591 -13.317 1.00 68.50 85 GLU A O 1
ATOM 651 N N . SER A 1 86 ? 21.422 -6.390 -15.042 1.00 66.06 86 SER A N 1
ATOM 652 C CA . SER A 1 86 ? 22.516 -6.963 -15.827 1.00 66.06 86 SER A CA 1
ATOM 653 C C . SER A 1 86 ? 22.229 -6.731 -17.310 1.00 66.06 86 SER A C 1
ATOM 655 O O . SER A 1 86 ? 21.088 -6.421 -17.643 1.00 66.06 86 SER A O 1
ATOM 657 N N . ASP A 1 87 ? 23.245 -6.862 -18.169 1.00 63.25 87 ASP A N 1
ATOM 658 C CA . ASP A 1 87 ? 23.233 -6.428 -19.580 1.00 63.25 87 ASP A CA 1
ATOM 659 C C . ASP A 1 87 ? 21.938 -6.752 -20.363 1.00 63.25 87 ASP A C 1
ATOM 661 O O . ASP A 1 87 ? 21.545 -5.952 -21.210 1.00 63.25 87 ASP A O 1
ATOM 665 N N . ASP A 1 88 ? 21.242 -7.851 -20.028 1.00 62.69 88 ASP A N 1
ATOM 666 C CA . ASP A 1 88 ? 19.967 -8.272 -20.636 1.00 62.69 88 ASP A CA 1
ATOM 667 C C . ASP A 1 88 ? 18.846 -8.629 -19.626 1.00 62.69 88 ASP A C 1
ATOM 669 O O . ASP A 1 88 ? 17.801 -9.146 -20.027 1.00 62.69 88 ASP A O 1
ATOM 673 N N . GLU A 1 89 ? 19.033 -8.397 -18.319 1.00 65.50 89 GLU A N 1
ATOM 674 C CA . GLU A 1 89 ? 18.009 -8.695 -17.306 1.00 65.50 89 GLU A CA 1
ATOM 675 C C . GLU A 1 89 ? 17.786 -7.523 -16.349 1.00 65.50 89 GLU A C 1
ATOM 677 O O . GLU A 1 89 ? 18.681 -7.124 -15.600 1.00 65.50 89 GLU A O 1
ATOM 682 N N . PHE A 1 90 ? 16.542 -7.045 -16.305 1.00 71.25 90 PHE A N 1
ATOM 683 C CA . PHE A 1 90 ? 16.040 -6.152 -15.265 1.00 71.25 90 PHE A CA 1
ATOM 684 C C . PHE A 1 90 ? 15.100 -6.892 -14.312 1.00 71.25 90 PHE A C 1
ATOM 686 O O . PHE A 1 90 ? 14.126 -7.522 -14.742 1.00 71.25 90 PHE A O 1
ATOM 693 N N . GLU A 1 91 ? 15.352 -6.769 -13.009 1.00 73.38 91 GLU A N 1
ATOM 694 C CA . GLU A 1 91 ? 14.445 -7.197 -11.951 1.00 73.38 91 GLU A CA 1
ATOM 695 C C . GLU A 1 91 ? 14.338 -6.119 -10.866 1.00 73.38 91 GLU A C 1
ATOM 697 O O . GLU A 1 91 ? 15.314 -5.806 -10.187 1.00 73.38 91 GLU A O 1
ATOM 702 N N . HIS A 1 92 ? 13.130 -5.603 -10.642 1.00 75.44 92 HIS A N 1
ATOM 703 C CA . HIS A 1 92 ? 12.848 -4.720 -9.512 1.00 75.44 92 HIS A CA 1
ATOM 704 C C . HIS A 1 92 ? 11.935 -5.413 -8.512 1.00 75.44 92 HIS A C 1
ATOM 706 O O . HIS A 1 92 ? 10.943 -6.022 -8.907 1.00 75.44 92 HIS A O 1
ATOM 712 N N . LYS A 1 93 ? 12.253 -5.317 -7.222 1.00 79.06 93 LYS A N 1
ATOM 713 C CA . LYS A 1 93 ? 11.431 -5.810 -6.117 1.00 79.06 93 LYS A CA 1
ATOM 714 C C . LYS A 1 93 ? 11.157 -4.692 -5.127 1.00 79.06 93 LYS A C 1
ATOM 716 O O . LYS A 1 93 ? 12.087 -3.998 -4.724 1.00 79.06 93 LYS A O 1
ATOM 721 N N . GLN A 1 94 ? 9.928 -4.615 -4.635 1.00 80.62 94 GLN A N 1
ATOM 722 C CA . GLN A 1 94 ? 9.564 -3.652 -3.605 1.00 80.62 94 GLN A CA 1
ATOM 723 C C . GLN A 1 94 ? 8.649 -4.273 -2.557 1.00 80.62 94 GLN A C 1
ATOM 725 O O . GLN A 1 94 ? 7.708 -4.978 -2.905 1.00 80.62 94 GLN A O 1
ATOM 730 N N . ASP A 1 95 ? 8.908 -3.966 -1.288 1.00 87.12 95 ASP A N 1
ATOM 731 C CA . ASP A 1 95 ? 8.061 -4.320 -0.152 1.00 87.12 95 ASP A CA 1
ATOM 732 C C . ASP A 1 95 ? 7.542 -3.033 0.490 1.00 87.12 95 ASP A C 1
ATOM 734 O O . ASP A 1 95 ? 8.329 -2.225 0.996 1.00 87.12 95 ASP A O 1
ATOM 738 N N . PHE A 1 96 ? 6.227 -2.849 0.513 1.00 86.06 96 PHE A N 1
ATOM 739 C CA . PHE A 1 96 ? 5.582 -1.692 1.130 1.00 86.06 96 PHE A CA 1
ATOM 740 C C . PHE A 1 96 ? 4.288 -2.095 1.836 1.00 86.06 96 PHE A C 1
ATOM 742 O O . PHE A 1 96 ? 3.688 -3.119 1.522 1.00 86.06 96 PHE A O 1
ATOM 749 N N . ALA A 1 97 ? 3.858 -1.308 2.816 1.00 89.94 97 ALA A N 1
ATOM 750 C CA . ALA A 1 97 ? 2.575 -1.477 3.480 1.00 89.94 97 ALA A CA 1
ATOM 751 C C . ALA A 1 97 ? 1.643 -0.302 3.206 1.00 89.94 97 ALA A C 1
ATOM 753 O O . ALA A 1 97 ? 2.060 0.855 3.259 1.00 89.94 97 ALA A O 1
ATOM 754 N N . LEU A 1 98 ? 0.369 -0.634 3.013 1.00 90.88 98 LEU A N 1
ATOM 755 C CA . LEU A 1 98 ? -0.748 0.300 3.060 1.00 90.88 98 LEU A CA 1
ATOM 756 C C . LEU A 1 98 ? -1.448 0.134 4.406 1.00 90.88 98 LEU A C 1
ATOM 758 O O . LEU A 1 98 ? -1.916 -0.956 4.736 1.00 90.88 98 LEU A O 1
ATOM 762 N N . SER A 1 99 ? -1.476 1.199 5.192 1.00 93.00 99 SER A N 1
ATOM 763 C CA . SER A 1 99 ? -1.998 1.244 6.553 1.00 93.00 99 SER A CA 1
ATOM 764 C C . SER A 1 99 ? -3.340 1.955 6.573 1.00 93.00 99 SER A C 1
ATOM 766 O O . SER A 1 99 ? -3.497 3.031 6.000 1.00 93.00 99 SER A O 1
ATOM 768 N N . TYR A 1 100 ? -4.295 1.368 7.276 1.00 93.44 100 TYR A N 1
ATOM 769 C CA . TYR A 1 100 ? -5.671 1.828 7.342 1.00 93.44 100 TYR A CA 1
ATOM 770 C C . TYR A 1 100 ? -6.044 2.156 8.781 1.00 93.44 100 TYR A C 1
ATOM 772 O O . TYR A 1 100 ? -5.618 1.485 9.730 1.00 93.44 100 TYR A O 1
ATOM 780 N N . SER A 1 101 ? -6.900 3.164 8.927 1.00 92.00 101 SER A N 1
ATOM 781 C CA . SER A 1 101 ? -7.603 3.392 10.186 1.00 92.00 101 SER A CA 1
ATOM 782 C C . SER A 1 101 ? -8.429 2.156 10.555 1.00 92.00 101 SER A C 1
ATOM 784 O O . SER A 1 101 ? -8.874 1.401 9.690 1.00 92.00 101 SER A O 1
ATOM 786 N N . ARG A 1 102 ? -8.620 1.933 11.858 1.00 91.69 102 ARG A N 1
ATOM 787 C CA . ARG A 1 102 ? -9.445 0.831 12.361 1.00 91.69 102 ARG A CA 1
ATOM 788 C C . ARG A 1 102 ? -10.882 0.976 11.849 1.00 91.69 102 ARG A C 1
ATOM 790 O O . ARG A 1 102 ? -11.459 2.049 11.993 1.00 91.69 102 ARG A O 1
ATOM 797 N N . GLY A 1 103 ? -11.466 -0.113 11.358 1.00 91.31 103 GLY A N 1
ATOM 798 C CA . GLY A 1 103 ? -12.884 -0.172 11.007 1.00 91.31 103 GLY A CA 1
ATOM 799 C C . GLY A 1 103 ? -13.390 -1.602 10.882 1.00 91.31 103 GLY A C 1
ATOM 800 O O . GLY A 1 103 ? -12.608 -2.550 10.913 1.00 91.31 103 GLY A O 1
ATOM 801 N N . GLN A 1 104 ? -14.703 -1.768 10.786 1.00 93.00 104 GLN A N 1
ATOM 802 C CA . GLN A 1 104 ? -15.333 -3.067 10.524 1.00 93.00 104 GLN A CA 1
ATOM 803 C C . GLN A 1 104 ? -15.372 -3.391 9.029 1.00 93.00 104 GLN A C 1
ATOM 805 O O . GLN A 1 104 ? -15.311 -4.556 8.656 1.00 93.00 104 GLN A O 1
ATOM 810 N N . SER A 1 105 ? -15.426 -2.372 8.174 1.00 94.75 105 SER A N 1
ATOM 811 C CA . SER A 1 105 ? -15.418 -2.495 6.720 1.00 94.75 105 SER A CA 1
ATOM 812 C C . SER A 1 105 ? -14.425 -1.505 6.128 1.00 94.75 105 SER A C 1
ATOM 814 O O . SER A 1 105 ? -14.608 -0.295 6.243 1.00 94.75 105 SER A O 1
ATOM 816 N N . ILE A 1 106 ? -13.405 -2.011 5.442 1.00 94.56 106 ILE A N 1
ATOM 817 C CA . ILE A 1 106 ? -12.404 -1.216 4.728 1.00 94.56 106 ILE A CA 1
ATOM 818 C C . ILE A 1 106 ? -12.493 -1.568 3.247 1.00 94.56 106 ILE A C 1
ATOM 820 O O . ILE A 1 106 ? -12.344 -2.730 2.868 1.00 94.56 106 ILE A O 1
ATOM 824 N N . ILE A 1 107 ? -12.719 -0.558 2.412 1.00 93.62 107 ILE A N 1
ATOM 825 C CA . ILE A 1 107 ? -12.767 -0.682 0.956 1.00 93.62 107 ILE A CA 1
ATOM 826 C C . ILE A 1 107 ? -11.722 0.259 0.372 1.00 93.62 107 ILE A C 1
ATOM 828 O O . ILE A 1 107 ? -11.758 1.470 0.600 1.00 93.62 107 ILE A O 1
ATOM 832 N N . HIS A 1 108 ? -10.797 -0.304 -0.391 1.00 90.19 108 HIS A N 1
ATOM 833 C CA . HIS A 1 108 ? -9.747 0.433 -1.072 1.00 90.19 108 HIS A CA 1
ATOM 834 C C . HIS A 1 108 ? -9.558 -0.137 -2.479 1.00 90.19 108 HIS A C 1
ATOM 836 O O . HIS A 1 108 ? -9.664 -1.344 -2.670 1.00 90.19 108 HIS A O 1
ATOM 842 N N . ASP A 1 109 ? -9.291 0.712 -3.466 1.00 82.81 109 ASP A N 1
ATOM 843 C CA . ASP A 1 109 ? -9.098 0.302 -4.861 1.00 82.81 109 ASP A CA 1
ATOM 844 C C . ASP A 1 109 ? -7.656 0.616 -5.285 1.00 82.81 109 ASP A C 1
ATOM 846 O O . ASP A 1 109 ? -7.408 1.668 -5.871 1.00 82.81 109 ASP A O 1
ATOM 850 N N . PRO A 1 110 ? -6.673 -0.219 -4.895 1.00 75.31 110 PRO A N 1
ATOM 851 C CA . PRO A 1 110 ? -5.318 -0.096 -5.408 1.00 75.31 110 PRO A CA 1
ATOM 852 C C . PRO A 1 110 ? -5.244 -0.546 -6.877 1.00 75.31 110 PRO A C 1
ATOM 854 O O . PRO A 1 110 ? -5.857 -1.545 -7.285 1.00 75.31 110 PRO A O 1
ATOM 857 N N . THR A 1 111 ? -4.424 0.160 -7.646 1.00 70.31 111 THR A N 1
ATOM 858 C CA . THR A 1 111 ? -4.146 -0.077 -9.063 1.00 70.31 111 THR A CA 1
ATOM 859 C C . THR A 1 111 ? -2.680 -0.488 -9.229 1.00 70.31 111 THR A C 1
ATOM 861 O O . THR A 1 111 ? -1.773 0.036 -8.601 1.00 70.31 111 THR A O 1
ATOM 864 N N . ALA A 1 112 ? -2.407 -1.500 -10.043 1.00 62.91 112 ALA A N 1
ATOM 865 C CA . ALA A 1 112 ? -1.051 -2.014 -10.219 1.00 62.91 112 ALA A CA 1
ATOM 866 C C . ALA A 1 112 ? -0.757 -2.197 -11.698 1.00 62.91 112 ALA A C 1
ATOM 868 O O . ALA A 1 112 ? -1.588 -2.768 -12.405 1.00 62.91 112 ALA A O 1
ATOM 869 N N . GLY A 1 113 ? 0.431 -1.799 -12.146 1.00 53.81 113 GLY A N 1
ATOM 870 C CA . GLY A 1 113 ? 0.866 -2.062 -13.512 1.00 53.81 113 GLY A CA 1
ATOM 871 C C . G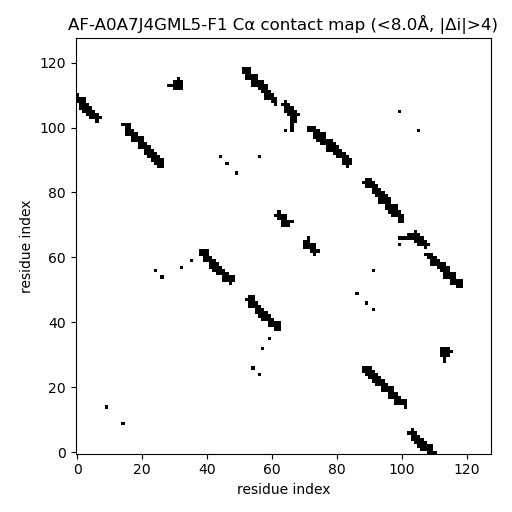LY A 1 113 ? 2.266 -1.549 -13.833 1.00 53.81 113 GLY A C 1
ATOM 872 O O . GLY A 1 113 ? 3.128 -1.442 -12.958 1.00 53.81 113 GLY A O 1
ATOM 873 N N . VAL A 1 114 ? 2.547 -1.390 -15.124 1.00 53.34 114 VAL A N 1
ATOM 874 C CA . VAL A 1 114 ? 3.899 -1.182 -15.652 1.00 53.34 114 VAL A CA 1
ATOM 875 C C . VAL A 1 114 ? 3.866 0.041 -16.566 1.00 53.34 114 VAL A C 1
ATOM 877 O O . VAL A 1 114 ? 3.000 0.157 -17.432 1.00 53.34 114 VAL A O 1
ATOM 880 N N . THR A 1 115 ? 4.802 0.961 -16.375 1.00 55.62 115 THR A N 1
ATOM 881 C CA . THR A 1 115 ? 5.003 2.113 -17.252 1.00 55.62 115 THR A CA 1
ATOM 882 C C . THR A 1 115 ? 6.189 1.874 -18.173 1.00 55.62 115 THR A C 1
ATOM 884 O O . THR A 1 115 ? 7.197 1.279 -17.800 1.00 55.62 115 THR A O 1
ATOM 887 N N . TYR A 1 116 ? 6.071 2.333 -19.412 1.00 53.19 116 TYR A N 1
ATOM 888 C CA . TYR A 1 116 ? 7.157 2.338 -20.384 1.00 53.19 116 TYR A CA 1
ATOM 889 C C . TYR A 1 116 ? 7.279 3.762 -20.907 1.00 53.19 116 TYR A C 1
ATOM 891 O O . TYR A 1 116 ? 6.331 4.271 -21.498 1.00 53.19 116 TYR A O 1
ATOM 899 N N . GLU A 1 117 ? 8.423 4.404 -20.697 1.00 56.25 117 GLU A N 1
ATOM 900 C CA . GLU A 1 117 ? 8.693 5.728 -21.256 1.00 56.25 117 GLU A CA 1
ATOM 901 C C . GLU A 1 117 ? 9.828 5.601 -22.274 1.00 56.25 117 GLU A C 1
ATOM 903 O O . GLU A 1 117 ? 10.991 5.396 -21.925 1.00 56.25 117 GLU A O 1
ATOM 908 N N . ASP A 1 118 ? 9.501 5.686 -23.563 1.00 45.00 118 ASP A N 1
ATOM 909 C CA . ASP A 1 118 ? 10.524 5.831 -24.594 1.00 45.00 118 ASP A CA 1
ATOM 910 C C . ASP A 1 118 ? 11.073 7.259 -24.532 1.00 45.00 118 ASP A C 1
ATOM 912 O O . ASP A 1 118 ? 10.350 8.227 -24.772 1.00 45.00 118 ASP A O 1
ATOM 916 N N . GLN A 1 119 ? 12.372 7.409 -24.259 1.00 43.25 119 GLN A N 1
ATOM 917 C CA . GLN A 1 119 ? 13.068 8.685 -24.419 1.00 43.25 119 GLN A CA 1
ATOM 918 C C . GLN A 1 119 ? 13.218 8.982 -25.921 1.00 43.25 119 GLN A C 1
ATOM 920 O O . GLN A 1 119 ? 14.312 8.904 -26.485 1.00 43.25 119 GLN A O 1
ATOM 925 N N . THR A 1 120 ? 12.130 9.316 -26.622 1.00 40.34 120 THR A N 1
ATOM 926 C CA . THR A 1 120 ? 12.261 9.910 -27.954 1.00 40.34 120 THR A CA 1
ATOM 927 C C . THR A 1 120 ? 12.930 11.262 -27.788 1.00 40.34 120 THR A C 1
ATOM 929 O O . THR A 1 120 ? 12.373 12.198 -27.218 1.00 40.34 120 THR A O 1
ATOM 932 N N . SER A 1 121 ? 14.167 11.323 -28.261 1.00 40.19 121 SER A N 1
ATOM 933 C CA . SER A 1 121 ? 15.071 12.452 -28.155 1.00 40.19 121 SER A CA 1
ATOM 934 C C . SER A 1 121 ? 14.410 13.732 -28.666 1.00 40.19 121 SER A C 1
ATOM 936 O O . SER A 1 121 ? 14.256 13.919 -29.873 1.00 40.19 121 SER A O 1
ATOM 938 N N . THR A 1 122 ? 14.105 14.681 -27.782 1.00 40.81 122 THR A N 1
ATOM 939 C CA . THR A 1 122 ? 14.048 16.086 -28.190 1.00 40.81 122 THR A CA 1
ATOM 940 C C . THR A 1 122 ? 15.476 16.535 -28.468 1.00 40.81 122 THR A C 1
ATOM 942 O O . THR A 1 122 ? 16.157 17.089 -27.609 1.00 40.81 122 THR A O 1
ATOM 945 N N . SER A 1 123 ? 15.953 16.243 -29.676 1.00 39.59 123 SER A N 1
ATOM 946 C CA . SER A 1 123 ? 17.064 16.970 -30.274 1.00 39.59 123 SER A CA 1
ATOM 947 C C . SER A 1 123 ? 16.489 18.306 -30.754 1.00 39.59 123 SER A C 1
ATOM 949 O O . SER A 1 123 ? 15.676 18.299 -31.683 1.00 39.59 123 SER A O 1
ATOM 951 N N . PRO A 1 124 ? 16.810 19.461 -30.140 1.00 40.19 124 PRO A N 1
ATOM 952 C CA . PRO A 1 124 ? 16.542 20.719 -30.807 1.00 40.19 124 PRO A CA 1
ATOM 953 C C . PRO A 1 124 ? 17.458 20.767 -32.033 1.00 40.19 124 PRO A C 1
ATOM 955 O O . PRO A 1 124 ? 18.679 20.874 -31.917 1.00 40.19 124 PRO A O 1
ATOM 958 N N . ASN A 1 125 ? 16.848 20.618 -33.209 1.00 40.56 125 ASN A N 1
ATOM 959 C CA . ASN A 1 125 ? 17.482 20.850 -34.499 1.00 40.56 125 ASN A CA 1
ATOM 960 C C . ASN A 1 125 ? 18.172 22.221 -34.478 1.00 40.56 125 ASN A C 1
ATOM 962 O O . ASN A 1 125 ? 17.510 23.251 -34.354 1.00 40.56 125 ASN A O 1
ATOM 966 N N . ASN A 1 126 ? 19.495 22.224 -34.633 1.00 47.88 126 ASN A N 1
ATOM 967 C CA . ASN A 1 126 ? 20.214 23.393 -35.118 1.00 47.88 126 ASN A CA 1
ATOM 968 C C . ASN A 1 126 ? 19.949 23.536 -36.622 1.00 47.88 126 ASN A C 1
ATOM 970 O O . ASN A 1 126 ? 20.375 22.684 -37.398 1.00 47.88 126 ASN A O 1
ATOM 974 N N . THR A 1 127 ? 19.283 24.626 -36.991 1.00 45.97 127 THR A N 1
ATOM 975 C CA . THR A 1 127 ? 19.191 25.257 -38.325 1.00 45.97 127 THR A CA 1
ATOM 976 C C . THR A 1 127 ? 18.662 26.669 -38.042 1.00 45.97 127 THR A C 1
ATOM 978 O O . THR A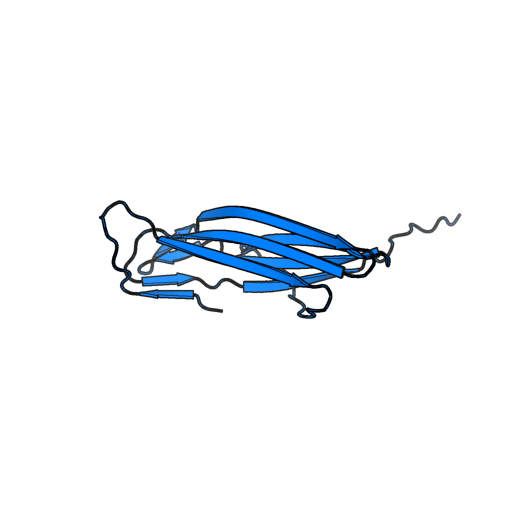 1 127 ? 17.611 26.763 -37.410 1.00 45.97 127 THR A O 1
ATOM 981 N N . ASP A 1 128 ? 19.279 27.803 -38.363 1.00 41.19 128 ASP A N 1
ATOM 982 C CA . ASP A 1 128 ? 20.459 28.215 -39.144 1.00 41.19 128 ASP A CA 1
ATOM 983 C C . ASP A 1 128 ? 21.090 29.439 -38.443 1.00 41.19 128 ASP A C 1
ATOM 985 O O . ASP A 1 128 ? 20.322 30.203 -37.804 1.00 41.19 128 ASP A O 1
#

Nearest PDB structures (foldseek):
  6nhj-assembly1_E  TM=3.003E-01  e=1.882E+00  Murine cytomegalovirus (strain Smith)
  5vku-assembly1_H  TM=2.926E-01  e=3.528E+00  Human herpesvirus 5 strain AD169
  8b0f-assembly1_B  TM=1.829E-01  e=5.090E+00  Homo sapiens
  6dlw-assembly1_A  TM=2.205E-01  e=9.055E+00  Homo sapiens

Foldseek 3Di:
DKDKDAQDDDPDPPDWDKDKDKDKDKPPFDDDDDDDDPQKDWDWDWDQAPQRKIKIWIKIWHQWKQAPNDTDGWDKAWDDWDWDDDNRITMIMTIMMTIDDDHRIIIIDIDTDMHMGRCPDPPPDDDD

Sequence (128 aa):
MNLIINDYDYRTNDTALAVLLRSKAKQETKQNIDDLDEGEEGLQAVSNTPSGTMVGLEFSWKGNATVDGVNTTVGTTLFKAETQESDDEFEHKQDFALSYSRGQSIIHDPTAGVTYEDQTSTSPNNTD

Solvent-accessible surface area (backbone atoms only — not comparable to full-atom values): 7684 Å² total; per-residue (Å²): 93,80,49,75,49,67,69,66,87,68,92,51,93,92,53,69,49,69,51,80,45,75,51,74,50,47,79,84,64,88,43,83,56,78,77,86,62,95,70,53,43,73,50,76,49,75,44,76,42,99,85,52,37,32,47,26,41,34,43,34,27,51,44,51,26,35,37,69,86,39,81,41,68,46,44,78,45,82,77,48,78,48,79,47,80,53,104,89,45,46,38,40,39,36,35,33,30,48,29,39,73,71,53,55,36,38,43,33,57,48,44,76,44,22,40,74,48,72,64,75,76,84,69,82,78,89,80,132

Mean predicted aligned error: 11.31 Å